Protein AF-A0A4S8LBK8-F1 (afdb_monomer_lite)

Organism: Dendrothele bispora (strain CBS 962.96) (NCBI:txid1314807)

Sequence (143 aa):
MDCFLDEYLSGRRRVNEPILLSLPTSELRSLVETEKKRCSELSVLIDKLLQEIDERKETIKRATNILSPIRRLPPEMLTEIFTNYIEPDATSEVCTEEKDRVDLTSSARPLAKTSRDALPHPLLLSQVCVQWRNIIQSTPRLW

Structure (mmCIF, N/CA/C/O backbone):
data_AF-A0A4S8LBK8-F1
#
_entry.id   AF-A0A4S8LBK8-F1
#
loop_
_atom_site.group_PDB
_atom_site.id
_atom_site.type_symbol
_atom_site.label_atom_id
_atom_site.label_alt_id
_atom_site.label_comp_id
_atom_site.label_asym_id
_atom_site.label_entity_id
_atom_site.label_seq_id
_atom_site.pdbx_PDB_ins_code
_atom_site.Cartn_x
_atom_site.Cartn_y
_atom_site.Cartn_z
_atom_site.occupancy
_atom_site.B_iso_or_equiv
_atom_site.auth_seq_id
_atom_site.auth_comp_id
_atom_site.auth_asym_id
_atom_site.auth_atom_id
_atom_site.pdbx_PDB_model_num
ATOM 1 N N . MET A 1 1 ? -4.815 11.083 54.016 1.00 49.62 1 MET A N 1
ATOM 2 C CA . MET A 1 1 ? -5.752 10.096 53.437 1.00 49.62 1 MET A CA 1
ATOM 3 C C . MET A 1 1 ? -4.945 9.138 52.547 1.00 49.62 1 MET A C 1
ATOM 5 O O . MET A 1 1 ? -5.392 8.787 51.471 1.00 49.62 1 MET A O 1
ATOM 9 N N . ASP A 1 2 ? -3.750 8.703 52.991 1.00 53.28 2 ASP A N 1
ATOM 10 C CA . ASP A 1 2 ? -2.674 8.313 52.053 1.00 53.28 2 ASP A CA 1
ATOM 11 C C . ASP A 1 2 ? -2.016 6.948 52.336 1.00 53.28 2 ASP A C 1
ATOM 13 O O . ASP A 1 2 ? -1.258 6.458 51.509 1.00 53.28 2 ASP A O 1
ATOM 17 N N . CYS A 1 3 ? -2.336 6.265 53.444 1.00 55.88 3 CYS A N 1
ATOM 18 C CA . CYS A 1 3 ? -1.733 4.954 53.747 1.00 55.88 3 CYS A CA 1
ATOM 19 C C . CYS A 1 3 ? -2.162 3.832 52.784 1.00 55.88 3 CYS A C 1
ATOM 21 O O . CYS A 1 3 ? -1.430 2.866 52.604 1.00 55.88 3 CYS A O 1
ATOM 23 N N . PHE A 1 4 ? -3.341 3.937 52.165 1.00 53.44 4 PHE A N 1
ATOM 24 C CA . PHE A 1 4 ? -3.894 2.855 51.342 1.00 53.44 4 PHE A CA 1
ATOM 25 C C . PHE A 1 4 ? -3.295 2.776 49.935 1.00 53.44 4 PHE A C 1
ATOM 27 O O . PHE A 1 4 ? -3.254 1.687 49.362 1.00 53.44 4 PHE A O 1
ATOM 34 N N . LEU A 1 5 ? -2.855 3.909 49.381 1.00 55.03 5 LEU A N 1
ATOM 35 C CA . LEU A 1 5 ? -2.239 3.964 48.053 1.00 55.03 5 LEU A CA 1
ATOM 36 C C . LEU A 1 5 ? -0.776 3.498 48.100 1.00 55.03 5 LEU A C 1
ATOM 38 O O . LEU A 1 5 ? -0.316 2.811 47.189 1.00 55.03 5 LEU A O 1
ATOM 42 N N . ASP A 1 6 ? -0.079 3.816 49.192 1.00 56.59 6 ASP A N 1
ATOM 43 C CA . ASP A 1 6 ? 1.327 3.461 49.409 1.00 56.59 6 ASP A CA 1
ATOM 44 C C . ASP A 1 6 ? 1.511 1.935 49.534 1.00 56.59 6 ASP A C 1
ATOM 46 O O . ASP A 1 6 ? 2.434 1.342 48.981 1.00 56.59 6 ASP A O 1
ATOM 50 N N . GLU A 1 7 ? 0.544 1.259 50.159 1.00 55.62 7 GLU A N 1
ATOM 51 C CA . GLU A 1 7 ? 0.517 -0.200 50.306 1.00 55.62 7 GLU A CA 1
ATOM 52 C C . GLU A 1 7 ? 0.229 -0.944 48.982 1.00 55.62 7 GLU A C 1
ATOM 54 O O . GLU A 1 7 ? 0.683 -2.076 48.787 1.00 55.62 7 GLU A O 1
ATOM 59 N N . TYR A 1 8 ? -0.482 -0.298 48.048 1.00 54.09 8 TYR A N 1
ATOM 60 C CA . TYR A 1 8 ? -0.754 -0.822 46.704 1.00 54.09 8 TYR A CA 1
ATOM 61 C C . TYR A 1 8 ? 0.497 -0.772 45.816 1.00 54.09 8 TYR A C 1
ATOM 63 O O . TYR A 1 8 ? 0.837 -1.762 45.167 1.00 54.09 8 TYR A O 1
ATOM 71 N N . LEU A 1 9 ? 1.229 0.348 45.842 1.00 55.66 9 LEU A N 1
ATOM 72 C CA . LEU A 1 9 ? 2.485 0.508 45.098 1.00 55.66 9 LEU A CA 1
ATOM 73 C C . LEU A 1 9 ? 3.632 -0.339 45.680 1.00 55.66 9 LEU A C 1
ATOM 75 O O . LEU A 1 9 ? 4.557 -0.697 44.955 1.00 55.66 9 LEU A O 1
ATOM 79 N N . SER A 1 10 ? 3.545 -0.723 46.960 1.00 65.50 10 SER A N 1
ATOM 80 C CA . SER A 1 10 ? 4.511 -1.604 47.640 1.00 65.50 10 SER A CA 1
ATOM 81 C C . SER A 1 10 ? 4.400 -3.092 47.253 1.00 65.50 10 SER A C 1
ATOM 83 O O . SER A 1 10 ? 5.152 -3.924 47.763 1.00 65.50 10 SER A O 1
ATOM 85 N N . GLY A 1 11 ? 3.452 -3.471 46.384 1.00 57.91 11 GLY A N 1
ATOM 86 C CA . GLY A 1 11 ? 3.344 -4.834 45.839 1.00 57.91 11 GLY A CA 1
ATOM 87 C C . GLY A 1 11 ? 2.944 -5.922 46.848 1.00 57.91 11 GLY A C 1
ATOM 88 O O . GLY A 1 11 ? 3.025 -7.108 46.533 1.00 57.91 11 GLY A O 1
ATOM 89 N N . ARG A 1 12 ? 2.503 -5.551 48.060 1.00 58.00 12 ARG A N 1
ATOM 90 C CA . ARG A 1 12 ? 2.113 -6.502 49.122 1.00 58.00 12 ARG A CA 1
ATOM 91 C C . ARG A 1 12 ? 0.683 -7.031 49.010 1.00 58.00 12 ARG A C 1
ATOM 93 O O . ARG A 1 12 ? 0.341 -7.970 49.727 1.00 58.00 12 ARG A O 1
ATOM 100 N N . ARG A 1 13 ? -0.146 -6.478 48.121 1.00 52.09 13 ARG A N 1
ATOM 101 C CA . ARG A 1 13 ? -1.536 -6.911 47.933 1.00 52.09 13 ARG A CA 1
ATOM 102 C C . ARG A 1 13 ? -1.666 -7.830 46.717 1.00 52.09 13 ARG A C 1
ATOM 104 O O . ARG A 1 13 ? -1.181 -7.514 45.633 1.00 52.09 13 ARG A O 1
ATOM 111 N N . ARG A 1 14 ? -2.333 -8.980 46.882 1.00 56.22 14 ARG A N 1
ATOM 112 C CA . ARG A 1 14 ? -2.712 -9.842 45.750 1.00 56.22 14 ARG A CA 1
ATOM 113 C C . ARG A 1 14 ? -3.695 -9.059 44.873 1.00 56.22 14 ARG A C 1
ATOM 115 O O . ARG A 1 14 ? -4.654 -8.503 45.392 1.00 56.22 14 ARG A O 1
ATOM 122 N N . VAL A 1 15 ? -3.485 -9.067 43.555 1.00 56.69 15 VAL A N 1
ATOM 123 C CA . VAL A 1 15 ? -4.227 -8.298 42.524 1.00 56.69 15 VAL A CA 1
ATOM 124 C C . VAL A 1 15 ? -5.766 -8.472 42.569 1.00 56.69 15 VAL A C 1
ATOM 126 O O . VAL A 1 15 ? -6.488 -7.703 41.949 1.00 56.69 15 VAL A O 1
ATOM 129 N N . ASN A 1 16 ? -6.285 -9.430 43.346 1.00 54.34 16 ASN A N 1
ATOM 130 C CA . ASN A 1 16 ? -7.695 -9.827 43.376 1.00 54.34 16 ASN A CA 1
ATOM 131 C C . ASN A 1 16 ? -8.461 -9.445 44.660 1.00 54.34 16 ASN A C 1
ATOM 133 O O . ASN A 1 16 ? -9.601 -9.879 44.820 1.00 54.34 16 ASN A O 1
ATOM 137 N N . GLU A 1 17 ? -7.882 -8.684 45.593 1.00 56.53 17 GLU A N 1
ATOM 138 C CA . GLU A 1 17 ? -8.644 -8.181 46.748 1.00 56.53 17 GLU A CA 1
ATOM 139 C C . GLU A 1 17 ? -9.469 -6.936 46.376 1.00 56.53 17 GLU A C 1
ATOM 141 O O . GLU A 1 17 ? -8.921 -5.997 45.788 1.00 56.53 17 GLU A O 1
ATOM 146 N N . PRO A 1 18 ? -10.777 -6.889 46.709 1.00 55.78 18 PRO A N 1
ATOM 147 C CA . PRO A 1 18 ? -11.619 -5.749 46.380 1.00 55.78 18 PRO A CA 1
ATOM 148 C C . PRO A 1 18 ? -11.134 -4.506 47.127 1.00 55.78 18 PRO A C 1
ATOM 150 O O . PRO A 1 18 ? -11.072 -4.467 48.356 1.00 55.78 18 PRO A O 1
ATOM 153 N N . ILE A 1 19 ? -10.798 -3.468 46.366 1.00 60.12 19 ILE A N 1
ATOM 154 C CA . ILE A 1 19 ? -10.449 -2.158 46.905 1.00 60.12 19 ILE A CA 1
ATOM 155 C C . ILE A 1 19 ? -11.722 -1.581 47.531 1.00 60.12 19 ILE A C 1
ATOM 157 O O . ILE A 1 19 ? -12.676 -1.258 46.821 1.00 60.12 19 ILE A O 1
ATOM 161 N N . LEU A 1 20 ? -11.749 -1.452 48.860 1.00 56.66 20 LEU A N 1
ATOM 162 C CA . LEU A 1 20 ? -12.802 -0.724 49.567 1.00 56.66 20 LEU A CA 1
ATOM 163 C C . LEU A 1 20 ? -12.605 0.777 49.328 1.00 56.66 20 LEU A C 1
ATOM 165 O O . LEU A 1 20 ? -12.058 1.496 50.161 1.00 56.66 20 LEU A O 1
ATOM 169 N N . LEU A 1 21 ? -13.005 1.243 48.146 1.00 57.56 21 LEU A N 1
ATOM 170 C CA . LEU A 1 21 ? -13.131 2.666 47.864 1.00 57.56 21 LEU A CA 1
ATOM 171 C C . LEU A 1 21 ? -14.242 3.210 48.766 1.00 57.56 21 LEU A C 1
ATOM 173 O O . LEU A 1 21 ? -15.362 2.707 48.747 1.00 57.56 21 LEU A O 1
ATOM 177 N N . SER A 1 22 ? -13.942 4.241 49.554 1.00 63.66 22 SER A N 1
ATOM 178 C CA . SER A 1 22 ? -14.882 4.869 50.492 1.00 63.66 22 SER A CA 1
ATOM 179 C C . SER A 1 22 ? -16.002 5.669 49.808 1.00 63.66 22 SER A C 1
ATOM 181 O O . SER A 1 22 ? -16.667 6.465 50.466 1.00 63.66 22 SER A O 1
ATOM 183 N N . LEU A 1 23 ? -16.185 5.506 48.493 1.00 63.59 23 LEU A N 1
ATOM 184 C CA . LEU A 1 23 ? -17.191 6.208 47.705 1.00 63.59 23 LEU A CA 1
ATOM 185 C C . LEU A 1 23 ? -18.461 5.355 47.573 1.00 63.59 23 LEU A C 1
ATOM 187 O O . LEU A 1 23 ? -18.374 4.145 47.338 1.00 63.59 23 LEU A O 1
ATOM 191 N N . PRO A 1 24 ? -19.655 5.966 47.646 1.00 80.94 24 PRO A N 1
ATOM 192 C CA . PRO A 1 24 ? -20.891 5.277 47.321 1.00 80.94 24 PRO A CA 1
ATOM 193 C C . PRO A 1 24 ? -20.867 4.740 45.882 1.00 80.94 24 PRO A C 1
ATOM 195 O O . PRO A 1 24 ? -20.332 5.346 44.953 1.00 80.94 24 PRO A O 1
ATOM 198 N N . THR A 1 25 ? -21.489 3.576 45.677 1.00 81.94 25 THR A N 1
ATOM 199 C CA . THR A 1 25 ? -21.452 2.849 44.391 1.00 81.94 25 THR A CA 1
ATOM 200 C C . THR A 1 25 ? -22.019 3.630 43.196 1.00 81.94 25 THR A C 1
ATOM 202 O O . THR A 1 25 ? -21.762 3.266 42.048 1.00 81.94 25 THR A O 1
ATOM 205 N N . SER A 1 26 ? -22.805 4.682 43.433 1.00 82.38 26 SER A N 1
ATOM 206 C CA . SER A 1 26 ? -23.295 5.613 42.409 1.00 82.38 26 SER A CA 1
ATOM 207 C C . SER A 1 26 ? -22.188 6.522 41.868 1.00 82.38 26 SER A C 1
ATOM 209 O O . SER A 1 26 ? -22.114 6.735 40.659 1.00 82.38 26 SER A O 1
ATOM 211 N N . GLU A 1 27 ? -21.301 7.015 42.733 1.00 86.62 27 GLU A N 1
ATOM 212 C CA . GLU A 1 27 ? -20.182 7.880 42.343 1.00 86.62 27 GLU A CA 1
ATOM 213 C C . GLU A 1 27 ? -19.132 7.098 41.552 1.00 86.62 27 GLU A C 1
ATOM 215 O O . GLU A 1 27 ? -18.666 7.568 40.517 1.00 86.62 27 GLU A O 1
ATOM 220 N N . LEU A 1 28 ? -18.842 5.858 41.964 1.00 85.75 28 LEU A N 1
ATOM 221 C CA . LEU A 1 28 ? -17.951 4.963 41.218 1.00 85.75 28 LEU A CA 1
ATOM 222 C C . LEU A 1 28 ? -18.479 4.661 39.811 1.00 85.75 28 LEU A C 1
ATOM 224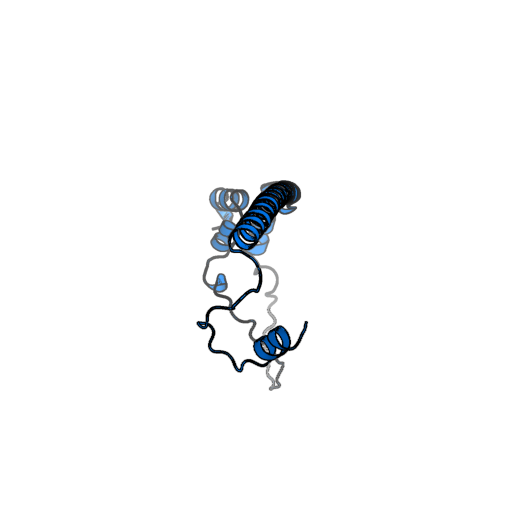 O O . LEU A 1 28 ? -17.710 4.658 38.854 1.00 85.75 28 LEU A O 1
ATOM 228 N N . ARG A 1 29 ? -19.792 4.450 39.663 1.00 88.00 29 ARG A N 1
ATOM 229 C CA . ARG A 1 29 ? -20.419 4.259 38.346 1.00 88.00 29 ARG A CA 1
ATOM 230 C C . ARG A 1 29 ? -20.297 5.502 37.473 1.00 88.00 29 ARG A C 1
ATOM 232 O O . ARG A 1 29 ? -19.914 5.384 36.315 1.00 88.00 29 ARG A O 1
ATOM 239 N N . SER A 1 30 ? -20.581 6.677 38.031 1.00 91.12 30 SER A N 1
ATOM 240 C CA . SER A 1 30 ? -20.442 7.951 37.317 1.00 91.12 30 SER A CA 1
ATOM 241 C C . SER A 1 30 ? -19.006 8.183 36.833 1.00 91.12 30 SER A C 1
ATOM 243 O O . SER A 1 30 ? -18.784 8.557 35.679 1.00 91.12 30 SER A O 1
ATOM 245 N N . LEU A 1 31 ? -18.019 7.893 37.687 1.00 92.00 31 LEU A N 1
ATOM 246 C CA . LEU A 1 31 ? -16.604 8.008 37.342 1.00 92.00 31 LEU A CA 1
ATOM 247 C C . LEU A 1 31 ? -16.216 7.041 36.217 1.00 92.00 31 LEU A C 1
ATOM 249 O O . LEU A 1 31 ? -15.601 7.463 35.242 1.00 92.00 31 LEU A O 1
ATOM 253 N N . VAL A 1 32 ? -16.620 5.770 36.310 1.00 93.25 32 VAL A N 1
ATOM 254 C CA . VAL A 1 32 ? -16.350 4.771 35.262 1.00 93.25 32 VAL A CA 1
ATOM 255 C C . VAL A 1 32 ? -16.969 5.184 33.929 1.00 93.25 32 VAL A C 1
ATOM 257 O O . VAL A 1 32 ? -16.301 5.092 32.903 1.00 93.25 32 VAL A O 1
ATOM 260 N N . GLU A 1 33 ? -18.208 5.678 33.918 1.00 94.75 33 GLU A N 1
ATOM 261 C CA . GLU A 1 33 ? -18.841 6.151 32.680 1.00 94.75 33 GLU A CA 1
ATOM 262 C C . GLU A 1 33 ? -18.150 7.397 32.113 1.00 94.75 33 GLU A C 1
ATOM 264 O O . GLU A 1 33 ? -18.001 7.528 30.896 1.00 94.75 33 GLU A O 1
ATOM 269 N N . THR A 1 34 ? -17.657 8.286 32.976 1.00 95.56 34 THR A N 1
ATOM 270 C CA . THR A 1 34 ? -16.892 9.466 32.551 1.00 95.56 34 THR A CA 1
ATOM 271 C C . THR A 1 34 ? -15.566 9.063 31.912 1.00 95.56 34 THR A C 1
ATOM 273 O O . THR A 1 34 ? -15.252 9.516 30.810 1.00 95.56 34 THR A O 1
ATOM 276 N N . GLU A 1 35 ? -14.807 8.172 32.547 1.00 95.50 35 GLU A N 1
ATOM 277 C CA . GLU A 1 35 ? -13.544 7.677 31.993 1.00 95.50 35 GLU A CA 1
ATOM 278 C C . GLU A 1 35 ? -13.771 6.872 30.712 1.00 95.50 35 GLU A C 1
ATOM 280 O O . GLU A 1 35 ? -13.071 7.071 29.721 1.00 95.50 35 GLU A O 1
ATOM 285 N N . LYS A 1 36 ? -14.819 6.045 30.659 1.00 96.25 36 LYS A N 1
ATOM 286 C CA . LYS A 1 36 ? -15.212 5.325 29.441 1.00 96.25 36 LYS A CA 1
ATOM 287 C C . LYS A 1 36 ? -15.544 6.280 28.296 1.00 96.25 36 LYS A C 1
ATOM 289 O O . LYS A 1 36 ? -15.149 6.030 27.152 1.00 96.25 36 LYS A O 1
ATOM 294 N N . LYS A 1 37 ? -16.227 7.391 28.586 1.00 96.75 37 LYS A N 1
ATOM 295 C CA . LYS A 1 37 ? -16.492 8.446 27.604 1.00 96.75 37 LYS A CA 1
ATOM 296 C C . LYS A 1 37 ? -15.188 9.071 27.103 1.00 96.75 37 LYS A C 1
ATOM 298 O O . LYS A 1 37 ? -14.999 9.153 25.893 1.00 96.75 37 LYS A O 1
ATOM 303 N N . ARG A 1 38 ? -14.261 9.420 28.001 1.00 97.19 38 ARG A N 1
ATOM 304 C CA . ARG A 1 38 ? -12.938 9.967 27.636 1.00 97.19 38 ARG A CA 1
ATOM 305 C C . ARG A 1 38 ? -12.133 8.987 26.781 1.00 97.19 38 ARG A C 1
ATOM 307 O O . ARG A 1 38 ? -11.574 9.388 25.766 1.00 97.19 38 ARG A O 1
ATOM 314 N N . CYS A 1 39 ? -12.114 7.702 27.136 1.00 97.25 39 CYS A N 1
ATOM 315 C CA . CYS A 1 39 ? -11.479 6.660 26.326 1.00 97.25 39 CYS A CA 1
ATOM 316 C C . CYS A 1 39 ? -12.095 6.574 24.926 1.00 97.25 39 CYS A C 1
ATOM 318 O O . CYS A 1 39 ? -11.366 6.448 23.945 1.00 97.25 39 CYS A O 1
ATOM 320 N N . SER A 1 40 ? -13.421 6.681 24.827 1.00 97.06 40 SER A N 1
ATOM 321 C CA . SER A 1 40 ? -14.122 6.659 23.540 1.00 97.06 40 SER A CA 1
ATOM 322 C C . SER A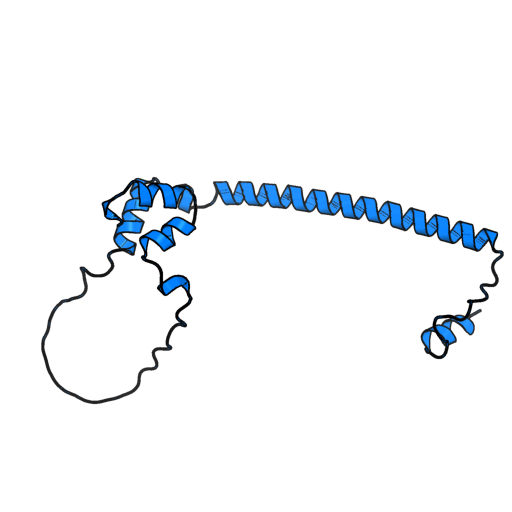 1 40 ? -13.752 7.873 22.681 1.00 97.06 40 SER A C 1
ATOM 324 O O . SER A 1 40 ? -13.441 7.721 21.504 1.00 97.06 40 SER A O 1
ATOM 326 N N . GLU A 1 41 ? -13.712 9.069 23.271 1.00 97.75 41 GLU A N 1
ATOM 327 C CA . GLU A 1 41 ? -13.302 10.304 22.587 1.00 97.75 41 GLU A CA 1
ATOM 328 C C . GLU A 1 41 ? -11.847 10.235 22.096 1.00 97.75 41 GLU A C 1
ATOM 330 O O . GLU A 1 41 ? -11.556 10.590 20.952 1.00 97.75 41 GLU A O 1
ATOM 335 N N . LEU A 1 42 ? -10.935 9.732 22.934 1.00 97.94 42 LEU A N 1
ATOM 336 C CA . LEU A 1 42 ? -9.531 9.548 22.562 1.00 97.94 42 LEU A CA 1
ATOM 337 C C . LEU A 1 42 ? -9.362 8.510 21.449 1.00 97.94 42 LEU A C 1
ATOM 339 O O . LEU A 1 42 ? -8.557 8.733 20.548 1.00 97.94 42 LEU A O 1
ATOM 343 N N . SER A 1 43 ? -10.133 7.418 21.474 1.00 97.94 43 SER A N 1
ATOM 344 C CA . SER A 1 43 ? -10.118 6.412 20.404 1.00 97.94 43 SER A CA 1
ATOM 345 C C . SER A 1 43 ? -10.480 7.036 19.059 1.00 97.94 43 SER A C 1
ATOM 347 O O . SER A 1 43 ? -9.744 6.868 18.093 1.00 97.94 43 SER A O 1
ATOM 349 N N . VAL A 1 44 ? -11.547 7.840 19.013 1.00 98.25 44 VAL A N 1
ATOM 350 C CA . VAL A 1 44 ? -11.973 8.526 17.781 1.00 98.25 44 VAL A CA 1
ATOM 351 C C . VAL A 1 44 ? -10.884 9.466 17.256 1.00 98.25 44 VAL A C 1
ATOM 353 O O . VAL A 1 44 ? -10.663 9.555 16.047 1.00 98.25 44 VAL A O 1
ATOM 356 N N . LEU A 1 45 ? -10.179 10.170 18.146 1.00 98.31 45 LEU A N 1
ATOM 357 C CA . LEU A 1 45 ? -9.077 11.049 17.751 1.00 98.31 45 LEU A CA 1
ATOM 358 C C . LEU A 1 45 ? -7.894 10.251 17.186 1.00 98.31 45 LEU A C 1
ATOM 360 O O . LEU A 1 45 ? -7.325 10.655 16.171 1.00 98.31 45 LEU A O 1
ATOM 364 N N . ILE A 1 46 ? -7.545 9.123 17.810 1.00 98.44 46 ILE A N 1
ATOM 365 C CA . ILE A 1 46 ? -6.501 8.213 17.318 1.00 98.44 46 ILE A CA 1
ATOM 366 C C . ILE A 1 46 ? -6.861 7.700 15.924 1.00 98.44 46 ILE A C 1
ATOM 368 O O . ILE A 1 46 ? -6.035 7.803 15.018 1.00 98.44 46 ILE A O 1
ATOM 372 N N . ASP A 1 47 ? -8.091 7.227 15.728 1.00 98.25 47 ASP A N 1
ATOM 373 C CA . ASP A 1 47 ? -8.556 6.714 14.437 1.00 98.25 47 ASP A CA 1
ATOM 374 C C . ASP A 1 47 ? -8.473 7.792 13.349 1.00 98.25 47 ASP A C 1
ATOM 376 O O . ASP A 1 47 ? -7.973 7.544 12.248 1.00 98.25 47 ASP A O 1
ATOM 380 N N . LYS A 1 48 ? -8.862 9.028 13.683 1.00 98.31 48 LYS A N 1
ATOM 381 C CA . LYS A 1 48 ? -8.727 10.173 12.778 1.00 98.31 48 LYS A CA 1
ATOM 382 C C . LYS A 1 48 ? -7.266 10.451 12.417 1.00 98.31 48 LYS A C 1
ATOM 384 O O . LYS A 1 48 ? -6.964 10.665 11.246 1.00 98.31 48 LYS A O 1
ATOM 389 N N . LEU A 1 49 ? -6.360 10.458 13.397 1.00 98.25 49 LEU A N 1
ATOM 390 C CA . LEU A 1 49 ? -4.933 10.686 13.145 1.00 98.25 49 LEU A CA 1
ATOM 391 C C . LEU A 1 49 ? -4.314 9.568 12.301 1.00 98.25 49 LEU A C 1
ATOM 393 O O . LEU A 1 49 ? -3.487 9.854 11.436 1.00 98.25 49 LEU A O 1
ATOM 397 N N . LEU A 1 50 ? -4.714 8.315 12.520 1.00 98.19 50 LEU A N 1
ATOM 398 C CA . LEU A 1 50 ? -4.262 7.180 11.715 1.00 98.19 50 LEU A CA 1
ATOM 399 C C . LEU A 1 50 ? -4.717 7.316 10.261 1.00 98.19 50 LEU A C 1
ATOM 401 O O . LEU A 1 50 ? -3.890 7.198 9.357 1.00 98.19 50 LEU A O 1
ATOM 405 N N . GLN A 1 51 ? -5.986 7.665 10.038 1.00 98.38 51 GLN A N 1
ATOM 406 C CA . GLN A 1 51 ? -6.499 7.951 8.699 1.00 98.38 51 GLN A CA 1
ATOM 407 C C . GLN A 1 51 ? -5.704 9.084 8.029 1.00 98.38 51 GLN A C 1
ATOM 409 O O . GLN A 1 51 ? -5.247 8.959 6.893 1.00 98.38 51 GLN A O 1
ATOM 414 N N . GLU A 1 52 ? -5.474 10.171 8.760 1.00 98.44 52 GLU A N 1
ATOM 415 C CA . GLU A 1 52 ? -4.700 11.322 8.304 1.00 98.44 52 GLU A CA 1
ATOM 416 C C . GLU A 1 52 ? -3.237 10.976 7.961 1.00 98.44 52 GLU A C 1
ATOM 418 O O . GLU A 1 52 ? -2.645 11.566 7.047 1.00 98.44 52 GLU A O 1
ATOM 423 N N . ILE A 1 53 ? -2.629 10.037 8.690 1.00 98.38 53 ILE A N 1
ATOM 424 C CA . ILE A 1 53 ? -1.294 9.505 8.395 1.00 98.38 53 ILE A CA 1
ATOM 425 C C . ILE A 1 53 ? -1.323 8.697 7.097 1.00 98.38 53 ILE A C 1
ATOM 427 O O . ILE A 1 53 ? -0.442 8.876 6.250 1.00 98.38 53 ILE A O 1
ATOM 431 N N . ASP A 1 54 ? -2.311 7.826 6.922 1.00 98.00 54 ASP A N 1
ATOM 432 C CA . ASP A 1 54 ? -2.401 6.955 5.751 1.00 98.00 54 ASP A CA 1
ATOM 433 C C . ASP A 1 54 ? -2.680 7.746 4.465 1.00 98.00 54 ASP A C 1
ATOM 435 O O . ASP A 1 54 ? -2.035 7.511 3.437 1.00 98.00 54 ASP A O 1
ATOM 439 N N . GLU A 1 55 ? -3.521 8.778 4.531 1.00 98.06 55 GLU A N 1
ATOM 440 C CA . GLU A 1 55 ? -3.758 9.712 3.423 1.00 98.06 55 GLU A CA 1
ATOM 441 C C . GLU A 1 55 ? -2.476 10.454 2.998 1.00 98.06 55 GLU A C 1
ATOM 443 O O . GLU A 1 55 ? -2.172 10.600 1.802 1.00 98.06 55 GLU A O 1
ATOM 448 N N . ARG A 1 56 ? -1.676 10.899 3.977 1.00 97.25 56 ARG A N 1
ATOM 449 C CA . ARG A 1 56 ? -0.386 11.557 3.718 1.00 97.25 56 ARG A CA 1
ATOM 450 C C . ARG A 1 56 ? 0.634 10.582 3.138 1.00 97.25 56 ARG A C 1
ATOM 452 O O . ARG A 1 56 ? 1.318 10.935 2.175 1.00 97.25 56 ARG A O 1
ATOM 459 N N . LYS A 1 57 ? 0.712 9.352 3.655 1.00 97.50 57 LYS A N 1
ATOM 460 C CA . LYS A 1 57 ? 1.582 8.296 3.108 1.00 97.50 57 LYS A CA 1
ATOM 461 C C . LYS A 1 57 ? 1.249 7.990 1.655 1.00 97.50 57 LYS A C 1
ATOM 463 O O . LYS A 1 57 ? 2.163 7.897 0.836 1.00 97.50 57 LYS A O 1
ATOM 468 N N . GLU A 1 58 ? -0.031 7.879 1.314 1.00 96.00 58 GLU A N 1
ATOM 469 C CA . GLU A 1 58 ? -0.438 7.623 -0.068 1.00 96.00 58 GLU A CA 1
ATOM 470 C C . GLU A 1 58 ? -0.082 8.803 -0.983 1.00 96.00 58 GLU A C 1
ATOM 472 O O . GLU A 1 58 ? 0.402 8.618 -2.099 1.00 96.00 58 GLU A O 1
ATOM 477 N N . THR A 1 59 ? -0.215 10.037 -0.494 1.00 94.56 59 THR A N 1
ATOM 478 C CA . THR A 1 59 ? 0.220 11.228 -1.238 1.00 94.56 59 THR A CA 1
ATOM 479 C C . THR A 1 59 ? 1.729 11.237 -1.479 1.00 94.56 59 THR A C 1
ATOM 481 O O . THR A 1 59 ? 2.160 11.472 -2.611 1.00 94.56 59 THR A O 1
ATOM 484 N N . ILE A 1 60 ? 2.531 10.907 -0.462 1.00 93.44 60 ILE A N 1
ATOM 485 C CA . ILE A 1 60 ? 3.985 10.751 -0.606 1.00 93.44 60 ILE A CA 1
ATOM 486 C C . ILE A 1 60 ? 4.291 9.662 -1.628 1.00 93.44 60 ILE A C 1
ATOM 488 O O . ILE A 1 60 ? 5.074 9.900 -2.538 1.00 93.44 60 ILE A O 1
ATOM 492 N N . LYS A 1 61 ? 3.648 8.496 -1.537 1.00 89.50 61 LYS A N 1
ATOM 493 C CA . LYS A 1 61 ? 3.841 7.385 -2.475 1.00 89.50 61 LYS A CA 1
ATOM 494 C C . LYS A 1 61 ? 3.525 7.785 -3.918 1.00 89.50 61 LYS A C 1
ATOM 496 O O . LYS A 1 61 ? 4.257 7.417 -4.832 1.00 89.50 61 LYS A O 1
ATOM 501 N N . ARG A 1 62 ? 2.466 8.564 -4.149 1.00 85.06 62 ARG A N 1
ATOM 502 C CA . ARG A 1 62 ? 2.151 9.114 -5.479 1.00 85.06 62 ARG A CA 1
ATOM 503 C C . ARG A 1 62 ? 3.219 10.096 -5.962 1.00 85.06 62 ARG A C 1
ATOM 505 O O . ARG A 1 62 ? 3.660 9.992 -7.105 1.00 85.06 62 ARG A O 1
ATOM 512 N N . ALA A 1 63 ? 3.671 11.005 -5.103 1.00 85.50 63 ALA A N 1
ATOM 513 C CA . ALA A 1 63 ? 4.709 11.972 -5.449 1.00 85.50 63 ALA A CA 1
ATOM 514 C C . ALA A 1 63 ? 6.057 11.290 -5.732 1.00 85.50 63 ALA A C 1
ATOM 516 O O . ALA A 1 63 ? 6.660 11.539 -6.773 1.00 85.50 63 ALA A O 1
ATOM 517 N N . THR A 1 64 ? 6.504 10.371 -4.871 1.00 84.00 64 THR A N 1
ATOM 518 C CA . THR A 1 64 ? 7.718 9.569 -5.101 1.00 84.00 64 THR A CA 1
ATOM 519 C C . THR A 1 64 ? 7.588 8.724 -6.355 1.00 84.00 64 THR A C 1
ATOM 521 O O . THR A 1 64 ? 8.570 8.531 -7.069 1.00 84.00 64 THR A O 1
ATOM 524 N N . ASN A 1 65 ? 6.373 8.274 -6.674 1.00 79.12 65 ASN A N 1
ATOM 525 C CA . ASN A 1 65 ? 6.125 7.570 -7.913 1.00 79.12 65 ASN A CA 1
ATOM 526 C C . ASN A 1 65 ? 6.398 8.432 -9.150 1.00 79.12 65 ASN A C 1
ATOM 528 O O . ASN A 1 65 ? 7.106 7.997 -10.055 1.00 79.12 65 ASN A O 1
ATOM 532 N N . ILE A 1 66 ? 5.886 9.658 -9.172 1.00 78.06 66 ILE A N 1
ATOM 533 C CA . ILE A 1 66 ? 6.095 10.601 -10.281 1.00 78.06 66 ILE A CA 1
ATOM 534 C C . ILE A 1 66 ? 7.557 11.066 -10.346 1.00 78.06 66 ILE A C 1
ATOM 536 O O . ILE A 1 66 ? 8.129 11.202 -11.426 1.00 78.06 66 ILE A O 1
ATOM 540 N N . LEU A 1 67 ? 8.176 11.296 -9.188 1.00 79.12 67 LEU A N 1
ATOM 541 C CA . LEU A 1 67 ? 9.544 11.806 -9.084 1.00 79.12 67 LEU A CA 1
ATOM 542 C C . LEU A 1 67 ? 10.617 10.731 -9.265 1.00 79.12 67 LEU A C 1
ATOM 544 O O . LEU A 1 67 ? 11.791 11.076 -9.362 1.00 79.12 67 LEU A O 1
ATOM 548 N N . SER A 1 68 ? 10.238 9.453 -9.317 1.00 78.12 68 SER A N 1
ATOM 549 C CA . SER A 1 68 ? 11.154 8.333 -9.519 1.00 78.12 68 SER A CA 1
ATOM 550 C C . SER A 1 68 ? 11.968 8.549 -10.807 1.00 78.12 68 SER A C 1
ATOM 552 O O . SER A 1 68 ? 11.407 8.434 -11.901 1.00 78.12 68 SER A O 1
ATOM 554 N N . PRO A 1 69 ? 13.283 8.849 -10.713 1.00 68.19 69 PRO A N 1
ATOM 555 C CA . PRO A 1 69 ? 14.086 9.267 -11.869 1.00 68.19 69 PRO A CA 1
ATOM 556 C C . PRO A 1 69 ? 14.081 8.235 -12.999 1.00 68.19 69 PRO A C 1
ATOM 558 O O . PRO A 1 69 ? 14.075 8.573 -14.177 1.00 68.19 69 PRO A O 1
ATOM 561 N N . ILE A 1 70 ? 13.987 6.964 -12.619 1.00 73.00 70 ILE A N 1
ATOM 562 C CA . ILE A 1 70 ? 14.068 5.809 -13.506 1.00 73.00 70 ILE A CA 1
ATOM 563 C C . ILE A 1 70 ? 12.851 5.641 -14.424 1.00 73.00 70 ILE A C 1
ATOM 565 O O . ILE A 1 70 ? 12.959 5.011 -15.470 1.00 73.00 70 ILE A O 1
ATOM 569 N N . ARG A 1 71 ? 11.703 6.227 -14.055 1.00 68.88 71 ARG A N 1
ATOM 570 C CA . ARG A 1 71 ? 10.476 6.241 -14.871 1.00 68.88 71 ARG A CA 1
ATOM 571 C C . ARG A 1 71 ? 10.409 7.408 -15.847 1.00 68.88 71 ARG A C 1
ATOM 573 O O . ARG A 1 71 ? 9.562 7.416 -16.732 1.00 68.88 71 ARG A O 1
ATOM 580 N N . ARG A 1 72 ? 11.280 8.403 -15.675 1.00 75.31 72 ARG A N 1
ATOM 581 C CA . ARG A 1 72 ? 11.380 9.564 -16.569 1.00 75.31 72 ARG A CA 1
ATOM 582 C C . ARG A 1 72 ? 12.324 9.314 -17.741 1.00 75.31 72 ARG A C 1
ATOM 584 O O . ARG A 1 72 ? 12.374 10.133 -18.651 1.00 75.31 72 ARG A O 1
ATOM 591 N N . LEU A 1 73 ? 13.074 8.215 -17.701 1.00 79.38 73 LEU A N 1
ATOM 592 C CA . LEU A 1 73 ? 13.936 7.811 -18.796 1.00 79.38 73 LEU A CA 1
ATOM 593 C C . LEU A 1 73 ? 13.077 7.263 -19.944 1.00 79.38 73 LEU A C 1
ATOM 595 O O . LEU A 1 73 ? 12.227 6.397 -19.704 1.00 79.38 73 LEU A O 1
ATOM 599 N N . PRO A 1 74 ? 13.300 7.74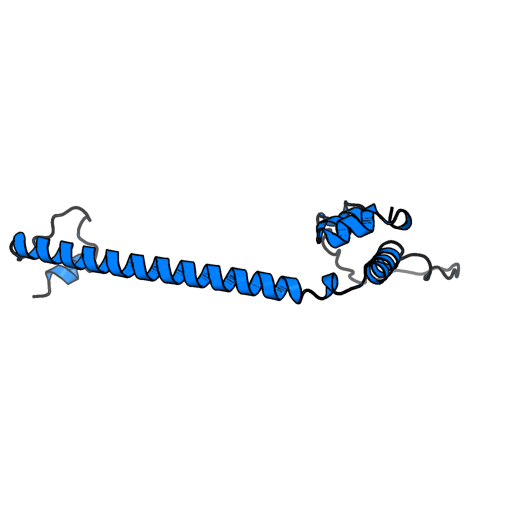2 -21.178 1.00 82.94 74 PRO A N 1
ATOM 600 C CA . PRO A 1 74 ? 12.762 7.102 -22.365 1.00 82.94 74 PRO A CA 1
ATOM 601 C C . PRO A 1 74 ? 13.147 5.612 -22.403 1.00 82.94 74 PRO A C 1
ATOM 603 O O . PRO A 1 74 ? 14.225 5.242 -21.916 1.00 82.94 74 PRO A O 1
ATOM 606 N N . PRO A 1 75 ? 12.287 4.738 -22.951 1.00 81.25 75 PRO A N 1
ATOM 607 C CA . PRO A 1 75 ? 12.563 3.304 -23.028 1.00 81.25 75 PRO A CA 1
ATOM 608 C C . PRO A 1 75 ? 13.858 2.985 -23.792 1.00 81.25 75 PRO A C 1
ATOM 610 O O . PRO A 1 75 ? 14.514 1.990 -23.481 1.00 81.25 75 PRO A O 1
ATOM 613 N N . GLU A 1 76 ? 14.267 3.841 -24.727 1.00 87.56 76 GLU A N 1
ATOM 614 C CA . GLU A 1 76 ? 15.522 3.727 -25.476 1.00 87.56 76 GLU A CA 1
ATOM 615 C C . GLU A 1 76 ? 16.731 3.847 -24.540 1.00 87.56 76 GLU A C 1
ATOM 617 O O . GLU A 1 76 ? 17.622 3.002 -24.559 1.00 87.56 76 GLU A O 1
ATOM 622 N N . MET A 1 77 ? 16.714 4.840 -23.645 1.00 87.50 77 MET A N 1
ATOM 623 C CA . MET A 1 77 ? 17.781 5.063 -22.662 1.00 87.50 77 MET A CA 1
ATOM 624 C C . MET A 1 77 ? 17.852 3.933 -21.638 1.00 87.50 77 MET A C 1
ATOM 626 O O . MET A 1 77 ? 18.935 3.500 -21.259 1.00 87.50 77 MET A O 1
ATOM 630 N N . LEU A 1 78 ? 16.701 3.413 -21.207 1.00 88.19 78 LEU A N 1
ATOM 631 C CA . LEU A 1 78 ? 16.660 2.239 -20.334 1.00 88.19 78 LEU A CA 1
ATOM 632 C C . LEU A 1 78 ? 17.223 0.996 -21.028 1.00 88.19 78 LEU A C 1
ATOM 634 O O . LEU A 1 78 ? 17.956 0.238 -20.403 1.00 88.19 78 LEU A O 1
ATOM 638 N N . THR A 1 79 ? 16.929 0.810 -22.315 1.00 87.44 79 THR A N 1
ATOM 639 C CA . THR A 1 79 ? 17.459 -0.307 -23.107 1.00 87.44 79 THR A CA 1
ATOM 640 C C . THR A 1 79 ? 18.981 -0.239 -23.230 1.00 87.44 79 THR A C 1
ATOM 642 O O . THR A 1 79 ? 19.656 -1.251 -23.044 1.00 87.44 79 THR A O 1
ATOM 645 N N . GLU A 1 80 ? 19.530 0.947 -23.489 1.00 87.19 80 GLU A N 1
ATOM 646 C CA . GLU A 1 80 ? 20.978 1.175 -23.546 1.00 87.19 80 GLU A CA 1
ATOM 647 C C . GLU A 1 80 ? 21.653 0.905 -22.194 1.00 87.19 80 GLU A C 1
ATOM 649 O O . GLU A 1 80 ? 22.645 0.179 -22.128 1.00 87.19 80 GLU A O 1
ATOM 654 N N . ILE A 1 81 ? 21.072 1.404 -21.096 1.00 87.81 81 ILE A N 1
ATOM 655 C CA . ILE A 1 81 ? 21.543 1.110 -19.734 1.00 87.81 81 ILE A CA 1
ATOM 656 C C . ILE A 1 81 ? 21.533 -0.400 -19.471 1.00 87.81 81 ILE A C 1
ATOM 658 O O . ILE A 1 81 ? 22.500 -0.931 -18.929 1.00 87.81 81 ILE A O 1
ATOM 662 N N . PHE A 1 82 ? 20.461 -1.102 -19.849 1.00 90.00 82 PHE A N 1
ATOM 663 C CA . PHE A 1 82 ? 20.354 -2.548 -19.644 1.00 90.00 82 PHE A CA 1
ATOM 664 C C . PHE A 1 82 ? 21.376 -3.324 -20.471 1.00 90.00 82 PHE A C 1
ATOM 666 O O . PHE A 1 82 ? 21.951 -4.276 -19.954 1.00 90.00 82 PHE A O 1
ATOM 673 N N . THR A 1 83 ? 21.640 -2.896 -21.705 1.00 87.00 83 THR A N 1
ATOM 674 C CA . THR A 1 83 ? 22.622 -3.537 -22.592 1.00 87.00 83 THR A CA 1
ATOM 675 C C . THR A 1 83 ? 24.023 -3.423 -21.989 1.00 87.00 83 THR A C 1
ATOM 677 O O . THR A 1 83 ? 24.676 -4.435 -21.764 1.00 87.00 83 THR A O 1
ATOM 680 N N . ASN A 1 84 ? 24.423 -2.214 -21.576 1.00 84.06 84 ASN A N 1
ATOM 681 C CA . ASN A 1 84 ? 25.712 -1.975 -20.915 1.00 84.06 84 ASN A CA 1
ATOM 682 C C . ASN A 1 84 ? 25.848 -2.681 -19.551 1.00 84.06 84 ASN A C 1
ATOM 684 O O . ASN A 1 84 ? 26.955 -2.945 -19.096 1.00 84.06 84 ASN A O 1
ATOM 688 N N . TYR A 1 85 ? 24.733 -2.952 -18.867 1.00 83.62 85 TYR A N 1
ATOM 689 C CA . TYR A 1 85 ? 24.730 -3.669 -17.589 1.00 83.62 85 TYR A CA 1
ATOM 690 C C . TYR A 1 85 ? 24.836 -5.192 -17.757 1.00 83.62 85 TYR A C 1
ATOM 692 O O . TYR A 1 85 ? 25.426 -5.857 -16.910 1.00 83.62 85 TYR A O 1
ATOM 700 N N . ILE A 1 86 ? 24.239 -5.744 -18.817 1.00 82.00 86 ILE A N 1
ATOM 701 C CA . ILE A 1 86 ? 24.253 -7.184 -19.117 1.00 82.00 86 ILE A CA 1
ATOM 702 C C . ILE A 1 86 ? 25.564 -7.599 -19.803 1.00 82.00 86 ILE A C 1
ATOM 704 O O . ILE A 1 86 ? 25.978 -8.745 -19.655 1.00 82.00 86 ILE A O 1
ATOM 708 N N . GLU A 1 87 ? 26.234 -6.678 -20.500 1.00 71.19 87 GLU A N 1
ATOM 709 C CA . GLU A 1 87 ? 27.433 -6.938 -21.306 1.00 71.19 87 GLU A CA 1
ATOM 710 C C . GLU A 1 87 ? 28.690 -6.231 -20.736 1.00 71.19 87 GLU A C 1
ATOM 712 O O . GLU A 1 87 ? 29.205 -5.297 -21.351 1.00 71.19 87 GLU A O 1
ATOM 717 N N . PRO A 1 88 ? 29.214 -6.615 -19.551 1.00 62.78 88 PRO A N 1
ATOM 718 C CA . PRO A 1 88 ? 30.393 -5.953 -18.983 1.00 62.78 88 PRO A CA 1
ATOM 719 C C . PRO A 1 88 ? 31.745 -6.356 -19.617 1.00 62.78 88 PRO A C 1
ATOM 721 O O . PRO A 1 88 ? 32.756 -5.727 -19.305 1.00 62.78 88 PRO A O 1
ATOM 724 N N . ASP A 1 89 ? 31.799 -7.328 -20.538 1.00 56.91 89 ASP A N 1
ATOM 725 C CA . ASP A 1 89 ? 33.047 -8.052 -20.847 1.00 56.91 89 ASP A CA 1
ATOM 726 C C . ASP A 1 89 ? 33.548 -7.924 -22.305 1.00 56.91 89 ASP A C 1
ATOM 728 O O . ASP A 1 89 ? 33.964 -8.906 -22.913 1.00 56.91 89 ASP A O 1
ATOM 732 N N . ALA A 1 90 ? 33.563 -6.717 -22.887 1.00 54.75 90 ALA A N 1
ATOM 733 C CA . ALA A 1 90 ? 34.230 -6.485 -24.185 1.00 54.75 90 ALA A CA 1
ATOM 734 C C . ALA A 1 90 ? 35.418 -5.502 -24.149 1.00 54.75 90 ALA A C 1
ATOM 736 O O . ALA A 1 90 ? 36.076 -5.308 -25.171 1.00 54.75 90 ALA A O 1
ATOM 737 N N . THR A 1 91 ? 35.744 -4.880 -23.007 1.00 51.19 91 THR A N 1
ATOM 738 C CA . THR A 1 91 ? 36.814 -3.855 -22.947 1.00 51.19 91 THR A CA 1
ATOM 739 C C . THR A 1 91 ? 37.855 -4.043 -21.840 1.00 51.19 91 THR A C 1
ATOM 741 O O . THR A 1 91 ? 38.427 -3.061 -21.366 1.00 51.19 91 THR A O 1
ATOM 744 N N . SER A 1 92 ? 38.171 -5.277 -21.431 1.00 54.31 92 SER A N 1
ATOM 745 C CA . SER A 1 92 ? 39.389 -5.514 -20.635 1.00 54.31 92 SER A CA 1
ATOM 746 C C . SER A 1 92 ? 39.991 -6.916 -20.780 1.00 54.31 92 SER A C 1
ATOM 748 O O . SER A 1 92 ? 40.315 -7.569 -19.800 1.00 54.31 92 SER A O 1
ATOM 750 N N . GLU A 1 93 ? 40.211 -7.365 -22.014 1.00 46.41 93 GLU A N 1
ATOM 751 C CA . GLU A 1 93 ? 41.244 -8.369 -22.297 1.00 46.41 93 GLU A CA 1
ATOM 752 C C . GLU A 1 93 ? 42.218 -7.785 -23.326 1.00 46.41 93 GLU A C 1
ATOM 754 O O . GLU A 1 93 ? 42.126 -8.018 -24.528 1.00 46.41 93 GLU A O 1
ATOM 759 N N . VAL A 1 94 ? 43.158 -6.964 -22.848 1.00 39.75 94 VAL A N 1
ATOM 760 C CA . VAL A 1 94 ? 44.445 -6.829 -23.536 1.00 39.75 94 VAL A CA 1
ATOM 761 C C . VAL A 1 94 ? 45.339 -7.918 -22.969 1.00 39.75 94 VAL A C 1
ATOM 763 O O . VAL A 1 94 ? 45.742 -7.870 -21.808 1.00 39.75 94 VAL A O 1
ATOM 766 N N . CYS A 1 95 ? 45.630 -8.907 -23.806 1.00 40.53 95 CYS A N 1
ATOM 767 C CA . CYS A 1 95 ? 46.642 -9.914 -23.555 1.00 40.53 95 CYS A CA 1
ATOM 768 C C . CYS A 1 95 ? 48.016 -9.255 -23.377 1.00 40.53 95 CYS A C 1
ATOM 770 O O . CYS A 1 95 ? 48.494 -8.569 -24.280 1.00 40.53 95 CYS A O 1
ATOM 772 N N . THR A 1 96 ? 48.704 -9.571 -22.284 1.00 41.25 96 THR A N 1
ATOM 773 C CA . THR A 1 96 ? 50.151 -9.803 -22.337 1.00 41.25 96 THR A CA 1
ATOM 774 C C . THR A 1 96 ? 50.460 -11.036 -21.507 1.00 41.25 96 THR A C 1
ATOM 776 O O . THR A 1 96 ? 50.219 -11.067 -20.302 1.00 41.25 96 THR A O 1
ATOM 779 N N . GLU A 1 97 ? 50.937 -12.059 -22.200 1.00 45.47 97 GLU A N 1
ATOM 780 C CA . GLU A 1 97 ? 51.390 -13.328 -21.656 1.00 45.47 97 GLU A CA 1
ATOM 781 C C . GLU A 1 97 ? 52.614 -13.157 -20.732 1.00 45.47 97 GLU A C 1
ATOM 783 O O . GLU A 1 97 ? 53.473 -12.311 -20.970 1.00 45.47 97 GLU A O 1
ATOM 788 N N . GLU A 1 98 ? 52.651 -14.025 -19.712 1.00 45.38 98 GLU A N 1
ATOM 789 C CA . GLU A 1 98 ? 53.789 -14.536 -18.922 1.00 45.38 98 GLU A CA 1
ATOM 790 C C . GLU A 1 98 ? 54.730 -13.569 -18.168 1.00 45.38 98 GLU A C 1
ATOM 792 O O . GLU A 1 98 ? 55.478 -12.789 -18.750 1.00 45.38 98 GLU A O 1
ATOM 797 N N . LYS A 1 99 ? 54.876 -13.782 -16.845 1.00 37.84 99 LYS A N 1
ATOM 798 C CA . LYS A 1 99 ? 55.948 -14.634 -16.267 1.00 37.84 99 LYS A CA 1
ATOM 799 C C . LYS A 1 99 ? 56.038 -14.484 -14.738 1.00 37.84 99 LYS A C 1
ATOM 801 O O . LYS A 1 99 ? 56.113 -13.376 -14.224 1.00 37.84 99 LYS A O 1
ATOM 806 N N . ASP A 1 100 ? 56.041 -15.627 -14.048 1.00 46.12 100 ASP A N 1
ATOM 807 C CA . ASP A 1 100 ? 56.532 -15.915 -12.689 1.00 46.12 100 ASP A CA 1
ATOM 808 C C . ASP A 1 100 ? 56.820 -14.743 -11.726 1.00 46.12 100 ASP A C 1
ATOM 810 O O . ASP A 1 100 ? 57.783 -14.006 -11.937 1.00 46.12 100 ASP A O 1
ATOM 814 N N . ARG A 1 101 ? 56.138 -14.715 -10.562 1.00 45.44 101 ARG A N 1
ATOM 815 C CA . ARG A 1 101 ? 56.757 -14.813 -9.211 1.00 45.44 101 ARG A CA 1
ATOM 816 C C . ARG A 1 101 ? 55.824 -14.395 -8.053 1.00 45.44 101 ARG A C 1
ATOM 818 O O . ARG A 1 101 ? 55.417 -13.251 -7.961 1.00 45.44 101 ARG A O 1
ATOM 825 N N . VAL A 1 102 ? 55.638 -15.357 -7.141 1.00 46.16 102 VAL A N 1
ATOM 826 C CA . VAL A 1 102 ? 55.578 -15.282 -5.660 1.00 46.16 102 VAL A CA 1
ATOM 827 C C . VAL A 1 102 ? 54.584 -14.317 -4.982 1.00 46.16 102 VAL A C 1
ATOM 829 O O . VAL A 1 102 ? 54.766 -13.109 -4.985 1.00 46.16 102 VAL A O 1
ATOM 832 N N . ASP A 1 103 ? 53.598 -14.943 -4.326 1.00 40.38 103 ASP A N 1
ATOM 833 C CA . ASP A 1 103 ? 53.065 -14.719 -2.967 1.00 40.38 103 ASP A CA 1
ATOM 834 C C . ASP A 1 103 ? 53.016 -13.285 -2.402 1.00 40.38 103 ASP A C 1
ATOM 836 O O . ASP A 1 103 ? 54.050 -12.641 -2.258 1.00 40.38 103 ASP A O 1
ATOM 840 N N . LEU A 1 104 ? 51.816 -12.845 -1.989 1.00 44.72 104 LEU A N 1
ATOM 841 C CA . LEU A 1 104 ? 51.513 -12.190 -0.699 1.00 44.72 104 LEU A CA 1
ATOM 842 C C . LEU A 1 104 ? 50.122 -11.526 -0.738 1.00 44.72 104 LEU A C 1
ATOM 844 O O . LEU A 1 104 ? 49.889 -10.515 -1.393 1.00 44.72 104 LEU A O 1
ATOM 848 N N . THR A 1 105 ? 49.201 -12.128 0.014 1.00 50.47 105 THR A N 1
ATOM 849 C CA . THR A 1 105 ? 48.059 -11.524 0.723 1.00 50.47 105 THR A CA 1
ATOM 850 C C . THR A 1 105 ? 47.641 -10.092 0.335 1.00 50.47 105 THR A C 1
ATOM 852 O O . THR A 1 105 ? 48.211 -9.114 0.819 1.00 50.47 105 THR A O 1
ATOM 855 N N . SER A 1 106 ? 46.514 -9.962 -0.373 1.00 41.88 106 SER A N 1
ATOM 856 C CA . SER A 1 106 ? 45.645 -8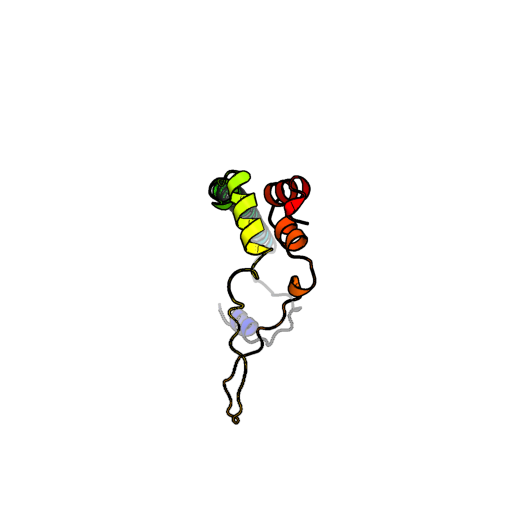.785 -0.269 1.00 41.88 106 SER A CA 1
ATOM 857 C C . SER A 1 106 ? 44.204 -9.237 -0.068 1.00 41.88 106 SER A C 1
ATOM 859 O O . SER A 1 106 ? 43.625 -9.976 -0.861 1.00 41.88 106 SER A O 1
ATOM 861 N N . SER A 1 107 ? 43.670 -8.834 1.078 1.00 51.47 107 SER A N 1
ATOM 862 C CA . SER A 1 107 ? 42.351 -9.148 1.607 1.00 51.47 107 SER A CA 1
ATOM 863 C C . SER A 1 107 ? 41.246 -8.566 0.720 1.00 51.47 107 SER A C 1
ATOM 865 O O . SER A 1 107 ? 40.760 -7.459 0.948 1.00 51.47 107 SER A O 1
ATOM 867 N N . ALA A 1 108 ? 40.821 -9.321 -0.290 1.00 44.31 108 ALA A N 1
ATOM 868 C CA . ALA A 1 108 ? 39.532 -9.103 -0.928 1.00 44.31 108 ALA A CA 1
ATOM 869 C C . ALA A 1 108 ? 38.476 -9.832 -0.090 1.00 44.31 108 ALA A C 1
ATOM 871 O O . ALA A 1 108 ? 38.359 -11.057 -0.124 1.00 44.31 108 ALA A O 1
ATOM 872 N N . ARG A 1 109 ? 37.729 -9.075 0.723 1.00 47.59 109 ARG A N 1
ATOM 873 C CA . ARG A 1 109 ? 36.552 -9.599 1.429 1.00 47.59 109 ARG A CA 1
ATOM 874 C C . ARG A 1 109 ? 35.634 -10.266 0.398 1.00 47.59 109 ARG A C 1
ATOM 876 O O . ARG A 1 109 ? 35.263 -9.587 -0.560 1.00 47.59 109 ARG A O 1
ATOM 883 N N . PRO A 1 110 ? 35.209 -11.526 0.587 1.00 45.00 110 PRO A N 1
ATOM 884 C CA . PRO A 1 110 ? 34.125 -12.073 -0.207 1.00 45.00 110 PRO A CA 1
ATOM 885 C C . PRO A 1 110 ? 32.885 -11.245 0.123 1.00 45.00 110 PRO A C 1
ATOM 887 O O . PRO A 1 110 ? 32.350 -11.330 1.232 1.00 45.00 110 PRO A O 1
ATOM 890 N N . LEU A 1 111 ? 32.468 -10.381 -0.806 1.00 52.16 111 LEU A N 1
ATOM 891 C CA . LEU A 1 111 ? 31.158 -9.754 -0.730 1.00 52.16 111 LEU A CA 1
ATOM 892 C C . LEU A 1 111 ? 30.158 -10.905 -0.646 1.00 52.16 111 LEU A C 1
ATOM 894 O O . LEU A 1 111 ? 30.142 -11.786 -1.505 1.00 52.16 111 LEU A O 1
ATOM 898 N N . ALA A 1 112 ? 29.410 -10.941 0.453 1.00 47.53 112 ALA A N 1
ATOM 899 C CA . ALA A 1 112 ? 28.395 -11.942 0.702 1.00 47.53 112 ALA A CA 1
ATOM 900 C C . ALA A 1 112 ? 27.512 -12.062 -0.543 1.00 47.53 112 ALA A C 1
ATOM 902 O O . ALA A 1 112 ? 26.829 -11.101 -0.898 1.00 47.53 112 ALA A O 1
ATOM 903 N N . LYS A 1 113 ? 27.561 -13.229 -1.199 1.00 49.38 113 LYS A N 1
ATOM 904 C CA . LYS A 1 113 ? 26.687 -13.573 -2.318 1.00 49.38 113 LYS A CA 1
ATOM 905 C C . LYS A 1 113 ? 25.260 -13.529 -1.808 1.00 49.38 113 LYS A C 1
ATOM 907 O O . LYS A 1 113 ? 24.783 -14.461 -1.158 1.00 49.38 113 LYS A O 1
ATOM 912 N N . THR A 1 114 ? 24.605 -12.389 -1.979 1.00 49.12 114 THR A N 1
ATOM 913 C CA . THR A 1 114 ? 23.188 -12.287 -1.668 1.00 49.12 114 THR A CA 1
ATOM 914 C C . THR A 1 114 ? 22.463 -13.139 -2.702 1.00 49.12 114 THR A C 1
ATOM 916 O O . THR A 1 114 ? 22.865 -13.188 -3.856 1.00 49.12 114 THR A O 1
ATOM 919 N N . SER A 1 115 ? 21.388 -13.809 -2.300 1.00 53.34 115 SER A N 1
ATOM 920 C CA . SER A 1 115 ? 20.534 -14.695 -3.117 1.00 53.34 115 SER A CA 1
ATOM 921 C C . SER A 1 115 ? 20.132 -14.163 -4.522 1.00 53.34 115 SER A C 1
ATOM 923 O O . SER A 1 115 ? 19.620 -14.903 -5.355 1.00 53.34 115 SER A O 1
ATOM 925 N N . ARG A 1 116 ? 20.401 -12.886 -4.825 1.00 49.53 116 ARG A N 1
ATOM 926 C CA . ARG A 1 116 ? 20.229 -12.251 -6.138 1.00 49.53 116 ARG A CA 1
ATOM 927 C C . ARG A 1 116 ? 21.258 -12.678 -7.189 1.00 49.53 116 ARG A C 1
ATOM 929 O O . ARG A 1 116 ? 20.971 -12.505 -8.364 1.00 49.53 116 ARG A O 1
ATOM 936 N N . ASP A 1 117 ? 22.379 -13.283 -6.808 1.00 54.41 117 ASP A N 1
ATOM 937 C CA . ASP A 1 117 ? 23.433 -13.694 -7.755 1.00 54.41 117 ASP A CA 1
ATOM 938 C C . ASP A 1 117 ? 23.083 -14.969 -8.554 1.00 54.41 117 ASP A C 1
ATOM 940 O O . ASP A 1 117 ? 23.882 -15.442 -9.357 1.00 54.41 117 ASP A O 1
ATOM 944 N N . ALA A 1 118 ? 21.905 -15.563 -8.322 1.00 59.09 118 ALA A N 1
ATOM 945 C CA . ALA A 1 118 ? 21.481 -16.814 -8.957 1.00 59.09 118 ALA A CA 1
ATOM 946 C C . ALA A 1 118 ? 20.551 -16.625 -10.171 1.00 59.09 118 ALA A C 1
ATOM 948 O O . ALA A 1 118 ? 20.258 -17.597 -10.867 1.00 59.09 118 ALA A O 1
ATOM 949 N N . LEU A 1 119 ? 20.049 -15.409 -10.417 1.00 64.62 119 LEU A N 1
ATOM 950 C CA . LEU A 1 119 ? 19.142 -15.131 -11.532 1.00 64.62 119 LEU A CA 1
ATOM 951 C C . LEU A 1 119 ? 19.892 -14.430 -12.674 1.00 64.62 119 LEU A C 1
ATOM 953 O O . LEU A 1 119 ? 20.641 -13.494 -12.401 1.00 64.62 119 LEU A O 1
ATOM 957 N N . PRO A 1 120 ? 19.647 -14.808 -13.945 1.00 76.50 120 PRO A N 1
ATOM 958 C CA . PRO A 1 120 ? 20.099 -14.043 -15.102 1.00 76.50 120 PRO A CA 1
ATOM 959 C C . PRO A 1 120 ? 19.812 -12.541 -14.938 1.00 76.50 120 PRO A C 1
ATOM 961 O O . PRO A 1 120 ? 18.703 -12.165 -14.542 1.00 76.50 120 PRO A O 1
ATOM 964 N N . HIS A 1 121 ? 20.782 -11.683 -15.278 1.00 81.62 121 HIS A N 1
ATOM 965 C CA . HIS A 1 121 ? 20.662 -10.216 -15.221 1.00 81.62 121 HIS A CA 1
ATOM 966 C C . HIS A 1 121 ? 19.342 -9.654 -15.796 1.00 81.62 121 HIS A C 1
ATOM 968 O O . HIS A 1 121 ? 18.755 -8.769 -15.162 1.00 81.62 121 HIS A O 1
ATOM 974 N N . PRO A 1 122 ? 18.783 -10.193 -16.900 1.00 79.12 122 PRO A N 1
ATOM 975 C CA . PRO A 1 122 ? 17.498 -9.732 -17.432 1.00 79.12 122 PRO A CA 1
ATOM 976 C C . PRO A 1 122 ? 16.328 -10.000 -16.474 1.00 79.12 122 PRO A C 1
ATOM 978 O O . PRO A 1 122 ? 15.422 -9.179 -16.322 1.00 79.12 122 PRO A O 1
ATOM 981 N N . LEU A 1 123 ? 16.352 -11.122 -15.749 1.00 80.69 123 LEU A N 1
ATOM 982 C CA . LEU A 1 123 ? 15.310 -11.451 -14.777 1.00 80.69 123 LEU A CA 1
ATOM 983 C C . LEU A 1 123 ? 15.387 -10.552 -13.541 1.00 80.69 123 LEU A C 1
ATOM 985 O O . LEU A 1 123 ? 14.338 -10.157 -13.030 1.00 80.69 123 LEU A O 1
ATOM 989 N N . LEU A 1 124 ? 16.588 -10.165 -13.102 1.00 85.38 124 LEU A N 1
ATOM 990 C CA . LEU A 1 124 ? 16.772 -9.208 -12.003 1.00 85.38 124 LEU A CA 1
ATOM 991 C C . LEU A 1 124 ? 16.192 -7.831 -12.341 1.00 85.38 124 LEU A C 1
ATOM 993 O O . LEU A 1 124 ? 15.441 -7.260 -11.546 1.00 85.38 124 LEU A O 1
ATOM 997 N N . LEU A 1 125 ? 16.475 -7.317 -13.541 1.00 84.38 125 LEU A N 1
ATOM 998 C CA . LEU A 1 125 ? 15.949 -6.025 -13.986 1.00 84.38 125 LEU A CA 1
ATOM 999 C C . LEU A 1 125 ? 14.408 -6.053 -14.107 1.00 84.38 125 LEU A C 1
ATOM 1001 O O . LEU A 1 125 ? 13.727 -5.081 -13.774 1.00 84.38 125 LEU A O 1
ATOM 1005 N N . SER A 1 126 ? 13.818 -7.196 -14.473 1.00 84.88 126 SER A N 1
ATOM 1006 C CA . SER A 1 126 ? 12.358 -7.344 -14.619 1.00 84.88 126 SER A CA 1
ATOM 1007 C C . SER A 1 126 ? 11.560 -7.254 -13.302 1.00 84.88 126 SER A C 1
ATOM 1009 O O . SER A 1 126 ? 10.328 -7.105 -13.318 1.00 84.88 126 SER A O 1
ATOM 1011 N N . GLN A 1 127 ? 12.242 -7.327 -12.153 1.00 83.69 127 GLN A N 1
ATOM 1012 C CA . GLN A 1 127 ? 11.625 -7.279 -10.823 1.00 83.69 127 GLN A CA 1
ATOM 1013 C C . GLN A 1 127 ? 11.442 -5.853 -10.283 1.00 83.69 127 GLN A C 1
ATOM 1015 O O . GLN A 1 127 ? 10.704 -5.667 -9.318 1.00 83.69 127 GLN A O 1
ATOM 1020 N N . VAL A 1 128 ? 12.060 -4.838 -10.899 1.00 83.69 128 VAL A N 1
ATOM 1021 C CA . VAL A 1 128 ? 12.061 -3.463 -10.367 1.00 83.69 128 VAL A CA 1
ATOM 1022 C C . VAL A 1 128 ? 10.710 -2.770 -10.547 1.00 83.69 128 VAL A C 1
ATOM 1024 O O . VAL A 1 128 ? 10.156 -2.219 -9.598 1.00 83.69 128 V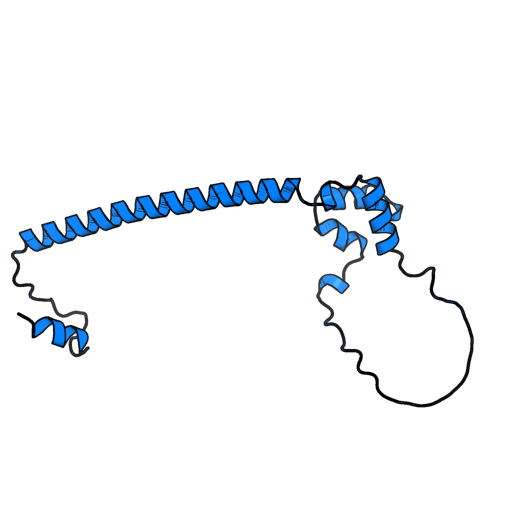AL A O 1
ATOM 1027 N N . CYS A 1 129 ? 10.164 -2.771 -11.765 1.00 81.50 129 CYS A N 1
ATOM 1028 C CA . CYS A 1 129 ? 8.851 -2.195 -12.048 1.00 81.50 129 CYS A CA 1
ATOM 1029 C C . CYS A 1 129 ? 8.259 -2.738 -13.357 1.00 81.50 129 CYS A C 1
ATOM 1031 O O . CYS A 1 129 ? 8.948 -3.374 -14.154 1.00 81.50 129 CYS A O 1
ATOM 1033 N N . VAL A 1 130 ? 6.975 -2.449 -13.597 1.00 83.44 130 VAL A N 1
ATOM 1034 C CA . VAL A 1 130 ? 6.256 -2.875 -14.813 1.00 83.44 130 VAL A CA 1
ATOM 1035 C C . VAL A 1 130 ? 6.924 -2.349 -16.089 1.00 83.44 130 VAL A C 1
ATOM 1037 O O . VAL A 1 130 ? 7.055 -3.093 -17.051 1.00 83.44 130 VAL A O 1
ATOM 1040 N N . GLN A 1 131 ? 7.407 -1.102 -16.091 1.00 85.69 131 GLN A N 1
ATOM 1041 C CA . GLN A 1 131 ? 8.077 -0.512 -17.257 1.00 85.69 131 GLN A CA 1
ATOM 1042 C C . GLN A 1 131 ? 9.362 -1.267 -17.619 1.00 85.69 131 GLN A C 1
ATOM 1044 O O . GLN A 1 131 ? 9.576 -1.588 -18.781 1.00 85.69 131 GLN A O 1
ATOM 1049 N N . TRP A 1 132 ? 10.190 -1.593 -16.624 1.00 88.75 132 TRP A N 1
ATOM 1050 C CA . TRP A 1 132 ? 11.436 -2.337 -16.829 1.00 88.75 132 TRP A CA 1
ATOM 1051 C C . TRP A 1 132 ? 11.164 -3.739 -17.364 1.00 88.75 132 TRP A C 1
ATOM 1053 O O . TRP A 1 132 ? 11.782 -4.158 -18.337 1.00 88.75 132 TRP A O 1
ATOM 1063 N N . ARG A 1 133 ? 10.169 -4.425 -16.793 1.00 90.12 133 ARG A N 1
ATOM 1064 C CA . ARG A 1 133 ? 9.721 -5.733 -17.281 1.00 90.12 133 ARG A CA 1
ATOM 1065 C C . ARG A 1 133 ? 9.279 -5.686 -18.740 1.00 90.12 133 ARG A C 1
ATOM 1067 O O . ARG A 1 133 ? 9.693 -6.545 -19.511 1.00 90.12 133 ARG A O 1
ATOM 1074 N N . ASN A 1 134 ? 8.474 -4.690 -19.109 1.00 88.50 134 ASN A N 1
ATOM 1075 C CA . ASN A 1 134 ? 7.997 -4.536 -20.481 1.00 88.50 134 ASN A CA 1
ATOM 1076 C C . ASN A 1 134 ? 9.165 -4.335 -21.450 1.00 88.50 134 ASN A C 1
ATOM 1078 O O . ASN A 1 134 ? 9.204 -5.007 -22.471 1.00 88.50 134 ASN A O 1
ATOM 1082 N N . ILE A 1 135 ? 10.129 -3.475 -21.101 1.00 88.62 135 ILE A N 1
ATOM 1083 C CA . ILE A 1 135 ? 11.309 -3.196 -21.934 1.00 88.62 135 ILE A CA 1
ATOM 1084 C C . ILE A 1 135 ? 12.143 -4.460 -22.149 1.00 88.62 135 ILE A C 1
ATOM 1086 O O . ILE A 1 135 ? 12.512 -4.768 -23.277 1.00 88.62 135 ILE A O 1
ATOM 1090 N N . ILE A 1 136 ? 12.399 -5.226 -21.088 1.00 88.81 136 ILE A N 1
ATOM 1091 C CA . ILE A 1 136 ? 13.179 -6.467 -21.182 1.00 88.81 136 ILE A CA 1
ATOM 1092 C C . ILE A 1 136 ? 12.463 -7.475 -22.078 1.00 88.81 136 ILE A C 1
ATOM 1094 O O . ILE A 1 136 ? 13.078 -8.052 -22.965 1.00 88.81 136 ILE A O 1
ATOM 1098 N N . GLN A 1 137 ? 11.152 -7.651 -21.912 1.00 85.88 137 GLN A N 1
ATOM 1099 C CA . GLN A 1 137 ? 10.369 -8.566 -22.747 1.00 85.88 137 GLN A CA 1
ATOM 1100 C C . GLN A 1 137 ? 10.253 -8.104 -24.208 1.00 85.88 137 GLN A C 1
ATOM 1102 O O . GLN A 1 137 ? 10.195 -8.945 -25.101 1.00 85.88 137 GLN A O 1
ATOM 1107 N N . SER A 1 138 ? 10.224 -6.793 -24.467 1.00 87.31 138 SER A N 1
ATOM 1108 C CA . SER A 1 138 ? 10.111 -6.233 -25.820 1.00 87.31 138 SER A CA 1
ATOM 1109 C C . SER A 1 138 ? 11.438 -6.116 -26.565 1.00 87.31 138 SER A C 1
ATOM 1111 O O . SER A 1 138 ? 11.422 -5.855 -27.767 1.00 87.31 138 SER A O 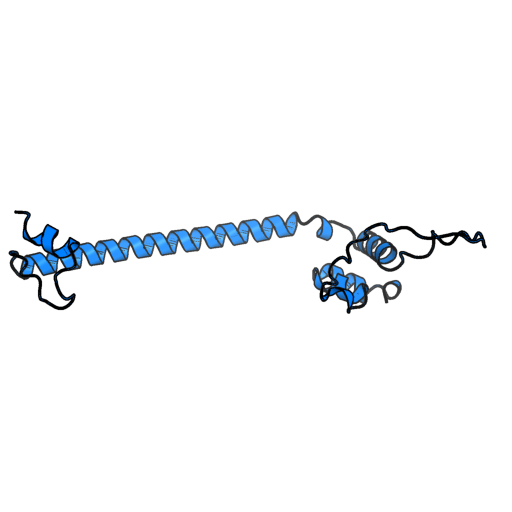1
ATOM 1113 N N . THR A 1 139 ? 12.571 -6.279 -25.878 1.00 86.31 139 THR A N 1
ATOM 1114 C CA . THR A 1 139 ? 13.906 -6.122 -26.462 1.00 86.31 139 THR A CA 1
ATOM 1115 C C . THR A 1 139 ? 14.645 -7.464 -26.456 1.00 86.31 139 THR A C 1
ATOM 1117 O O . THR A 1 139 ? 15.338 -7.779 -25.489 1.00 86.31 139 THR A O 1
ATOM 1120 N N . PRO A 1 140 ? 14.569 -8.250 -27.552 1.00 80.25 140 PRO A N 1
ATOM 1121 C CA . PRO A 1 140 ? 15.213 -9.562 -27.650 1.00 80.25 140 PRO A CA 1
ATOM 1122 C C . PRO A 1 140 ? 16.728 -9.549 -27.423 1.00 80.25 140 PRO A C 1
ATOM 1124 O O . PRO A 1 140 ? 17.278 -10.557 -27.017 1.00 80.25 140 PRO A O 1
ATOM 1127 N N . ARG A 1 141 ? 17.400 -8.413 -27.661 1.00 77.94 141 ARG A N 1
ATOM 1128 C CA . ARG A 1 141 ? 18.850 -8.244 -27.449 1.00 77.94 141 ARG A CA 1
ATOM 1129 C C . ARG A 1 141 ? 19.282 -8.302 -25.978 1.00 77.94 141 ARG A C 1
ATOM 1131 O O . ARG A 1 141 ? 20.473 -8.356 -25.718 1.00 77.94 141 ARG A O 1
ATOM 1138 N N . LEU A 1 142 ? 18.338 -8.223 -25.040 1.00 75.06 142 LEU A N 1
ATOM 1139 C CA . LEU A 1 142 ? 18.602 -8.285 -23.601 1.00 75.06 142 LEU A CA 1
ATOM 1140 C C . LEU A 1 142 ? 18.457 -9.707 -23.031 1.00 75.06 142 LEU A C 1
ATOM 1142 O O . LEU A 1 142 ? 18.492 -9.845 -21.816 1.00 75.06 142 LEU A O 1
ATOM 1146 N N . TRP A 1 143 ? 18.233 -10.729 -23.862 1.00 74.06 143 TRP A N 1
ATOM 1147 C CA . TRP A 1 143 ? 18.126 -12.144 -23.477 1.00 74.06 143 TRP A CA 1
ATOM 1148 C C . TRP A 1 143 ? 19.292 -12.932 -24.057 1.00 74.06 143 TRP A C 1
ATOM 1150 O O . TRP A 1 143 ? 19.742 -13.866 -23.359 1.00 74.06 143 TRP A O 1
#

Foldseek 3Di:
DPPVVVVVVVVPDDPPDDDPDVDDPVVVVVVVVVVVVVVVVVVVVVVVVVVVVVVVVVVVVVVCVVVVVLVVDDLVVLLVVLLCVLDVPDPPDPDDDDDDDDDDDDDDDPPPPDPVVPDRSLVSQLPPDPSSVVSSVVDPSSD

pLDDT: mean 73.99, std 18.9, range [37.84, 98.44]

Radius of gyration: 34.15 Å; chains: 1; bounding box: 80×29×81 Å

Secondary structure (DSSP, 8-state):
--HHHHHHHTT-S-TTS----SS-HHHHHHHHHHHHHHHHHHHHHHHHHHHHHHHHHHHHHHHHHHH-GGGSS-HHHHHHHHHHHH---SS-----------------------GGGGS-HHHHHTTT-HHHHHHHHH-GGG-